Protein AF-A0A5B7IN73-F1 (afdb_monomer)

Mean predicted aligned error: 9.48 Å

pLDDT: mean 90.05, std 6.85, range [68.06, 98.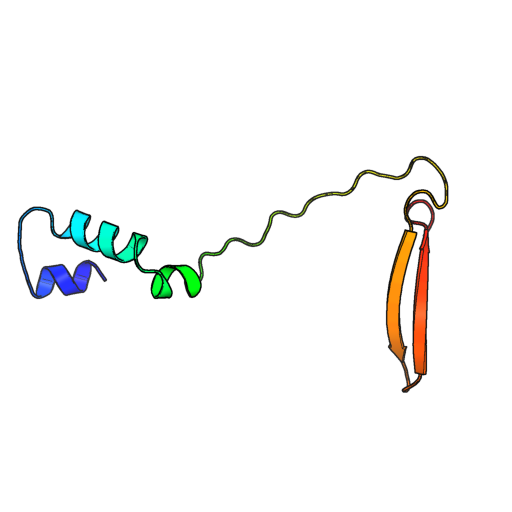25]

Structure (mmCIF, N/CA/C/O backbone):
data_AF-A0A5B7IN73-F1
#
_entry.id   AF-A0A5B7IN73-F1
#
loop_
_atom_site.group_PDB
_atom_site.id
_atom_site.type_symbol
_atom_site.label_atom_id
_atom_site.label_alt_id
_atom_site.label_comp_id
_atom_site.label_asym_id
_atom_site.label_entity_id
_atom_site.label_seq_id
_atom_site.pdbx_PDB_ins_code
_atom_site.Cartn_x
_atom_site.Cartn_y
_atom_site.Cartn_z
_atom_site.occupancy
_atom_site.B_iso_or_equiv
_atom_site.auth_seq_id
_atom_site.auth_comp_id
_atom_site.auth_asym_id
_atom_site.auth_atom_id
_atom_site.pdbx_PDB_model_num
ATOM 1 N N . MET A 1 1 ? 17.047 -14.633 -24.137 1.00 72.69 1 MET A N 1
ATOM 2 C CA . MET A 1 1 ? 17.002 -13.895 -25.421 1.00 72.69 1 MET A CA 1
ATOM 3 C C . MET A 1 1 ? 18.360 -13.882 -26.130 1.00 72.69 1 MET A C 1
ATOM 5 O O . MET A 1 1 ? 18.468 -14.465 -27.201 1.00 72.69 1 MET A O 1
ATOM 9 N N . LEU A 1 2 ? 19.414 -13.342 -25.502 1.00 82.12 2 LEU A N 1
ATOM 10 C CA . LEU A 1 2 ? 20.761 -13.183 -26.086 1.00 82.12 2 LEU A CA 1
ATOM 11 C C . LEU A 1 2 ? 21.367 -14.463 -26.700 1.00 82.12 2 LEU A C 1
ATOM 13 O O . LEU A 1 2 ? 21.948 -14.417 -27.779 1.00 82.12 2 LEU A O 1
ATOM 17 N N . ARG A 1 3 ? 21.190 -15.618 -26.041 1.00 85.56 3 ARG A N 1
ATOM 18 C CA . ARG A 1 3 ? 21.689 -16.918 -26.525 1.00 85.56 3 ARG A CA 1
ATOM 19 C C . ARG A 1 3 ? 21.136 -17.297 -27.903 1.00 85.56 3 ARG A C 1
ATOM 21 O O . ARG A 1 3 ? 21.898 -17.753 -28.739 1.00 85.56 3 ARG A O 1
ATOM 28 N N . ARG A 1 4 ? 19.832 -17.096 -28.135 1.00 87.81 4 ARG A N 1
ATOM 29 C CA . ARG A 1 4 ? 19.180 -17.463 -29.406 1.00 87.81 4 ARG A CA 1
ATOM 30 C C . ARG A 1 4 ? 19.637 -16.563 -30.549 1.00 87.81 4 ARG A C 1
AT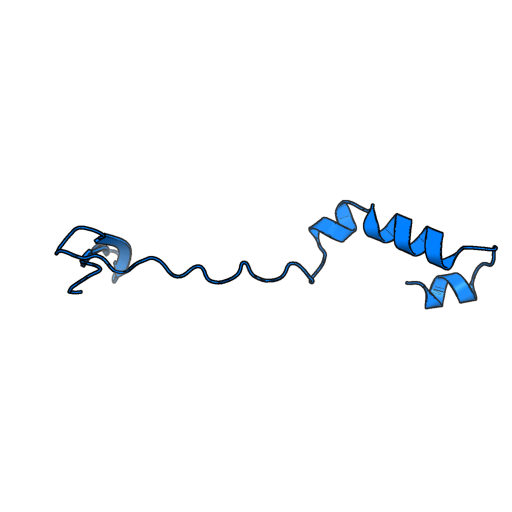OM 32 O O . ARG A 1 4 ? 19.904 -17.043 -31.638 1.00 87.81 4 ARG A O 1
ATOM 39 N N . VAL A 1 5 ? 19.779 -15.269 -30.273 1.00 88.50 5 VAL A N 1
ATOM 40 C CA . VAL A 1 5 ? 20.228 -14.282 -31.261 1.00 88.50 5 VAL A CA 1
ATOM 41 C C . VAL A 1 5 ? 21.648 -14.6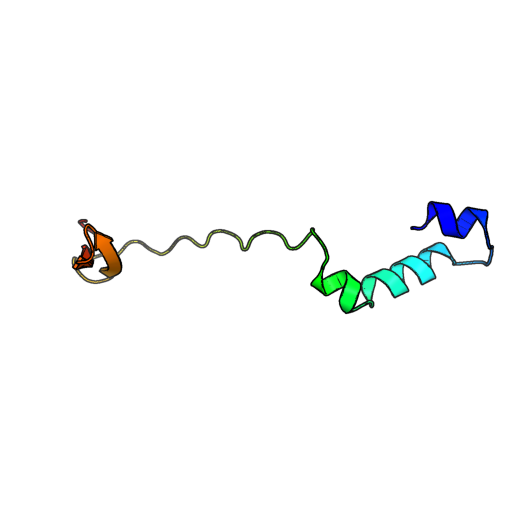01 -31.743 1.00 88.50 5 VAL A C 1
ATOM 43 O O . VAL A 1 5 ? 21.878 -14.671 -32.944 1.00 88.50 5 VAL A O 1
ATOM 46 N N . ARG A 1 6 ? 22.569 -14.916 -30.818 1.00 87.50 6 ARG A N 1
ATOM 47 C CA . ARG A 1 6 ? 23.955 -15.305 -31.145 1.00 87.50 6 ARG A CA 1
ATOM 48 C C . ARG A 1 6 ? 24.076 -16.593 -31.967 1.00 87.50 6 ARG A C 1
ATOM 50 O O . ARG A 1 6 ? 25.117 -16.813 -32.568 1.00 87.50 6 ARG A O 1
ATOM 57 N N . GLN A 1 7 ? 23.053 -17.447 -31.960 1.00 91.31 7 GLN A N 1
ATOM 58 C CA . GLN A 1 7 ? 23.026 -18.680 -32.752 1.00 91.31 7 GLN A CA 1
ATOM 59 C C . GLN A 1 7 ? 22.496 -18.460 -34.176 1.00 91.31 7 GLN A C 1
ATOM 61 O O . GLN A 1 7 ? 22.708 -19.316 -35.025 1.00 91.31 7 GLN A O 1
ATOM 66 N N . ALA A 1 8 ? 21.806 -17.345 -34.434 1.00 92.31 8 ALA A N 1
ATOM 67 C CA . ALA A 1 8 ? 21.139 -17.083 -35.708 1.00 92.31 8 ALA A CA 1
ATOM 68 C C . ALA A 1 8 ? 21.835 -16.001 -36.548 1.00 92.31 8 ALA A C 1
ATOM 70 O O . ALA A 1 8 ? 21.818 -16.077 -37.772 1.00 92.31 8 ALA A O 1
ATOM 71 N N . VAL A 1 9 ? 22.414 -14.981 -35.908 1.00 91.38 9 VAL A N 1
ATOM 72 C CA . VAL A 1 9 ? 22.925 -13.773 -36.574 1.00 91.38 9 VAL A CA 1
ATOM 73 C C . VAL A 1 9 ? 24.126 -13.183 -35.828 1.00 91.38 9 VAL A C 1
ATOM 75 O O . VAL A 1 9 ? 24.262 -13.349 -34.613 1.00 91.38 9 VAL A O 1
ATOM 78 N N . TYR A 1 10 ? 24.990 -12.460 -36.548 1.00 90.19 10 TYR A N 1
ATOM 79 C CA . TYR A 1 10 ? 26.167 -11.795 -35.982 1.00 90.19 10 TYR A CA 1
ATOM 80 C C . TYR A 1 10 ? 26.383 -10.397 -36.572 1.00 90.19 10 TYR A C 1
ATOM 82 O O . TYR A 1 10 ? 26.379 -10.221 -37.787 1.00 90.19 10 TYR A O 1
ATOM 90 N N . TRP A 1 11 ? 26.638 -9.426 -35.690 1.00 93.75 11 TRP A N 1
ATOM 91 C CA . TRP A 1 11 ? 27.257 -8.138 -36.008 1.00 93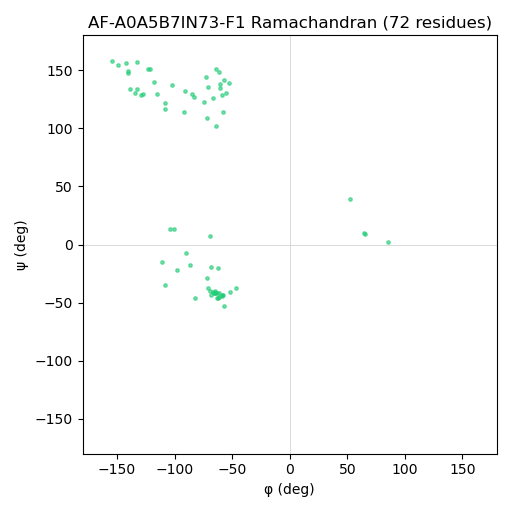.75 11 TRP A CA 1
ATOM 92 C C . TRP A 1 11 ? 27.970 -7.569 -34.764 1.00 93.75 11 TRP A C 1
ATOM 94 O O . TRP A 1 11 ? 27.629 -7.944 -33.631 1.00 93.75 11 TRP A O 1
ATOM 104 N N . PRO A 1 12 ? 28.950 -6.659 -34.931 1.00 94.62 12 PRO A N 1
ATOM 105 C CA . PRO A 1 12 ? 29.607 -5.992 -33.808 1.00 94.62 12 PRO A CA 1
ATOM 106 C C . PRO A 1 12 ? 28.601 -5.221 -32.943 1.00 94.62 12 PRO A C 1
ATOM 108 O O . PRO A 1 12 ? 27.812 -4.435 -33.452 1.00 94.62 12 PRO A O 1
ATOM 111 N N . GLY A 1 13 ? 28.617 -5.436 -31.625 1.00 91.75 13 GLY A N 1
ATOM 112 C CA . GLY A 1 13 ? 27.731 -4.715 -30.697 1.00 91.75 13 GLY A CA 1
ATOM 113 C C . GLY A 1 13 ? 26.325 -5.305 -30.509 1.00 91.75 13 GLY A C 1
ATOM 114 O O . GLY A 1 13 ? 25.564 -4.782 -29.696 1.00 91.75 13 GLY A O 1
ATOM 115 N N . ILE A 1 14 ? 26.000 -6.442 -31.141 1.00 91.88 14 ILE A N 1
ATOM 116 C CA . ILE A 1 14 ? 24.689 -7.120 -31.048 1.00 91.88 14 ILE A CA 1
ATOM 117 C C . ILE A 1 14 ? 24.141 -7.273 -29.624 1.00 91.88 14 ILE A C 1
ATOM 119 O O . ILE A 1 14 ? 22.943 -7.123 -29.390 1.00 91.88 14 ILE A O 1
ATOM 123 N N . GLY A 1 15 ? 25.015 -7.545 -28.651 1.00 91.38 15 GLY A N 1
ATOM 124 C CA . GLY A 1 15 ? 24.600 -7.678 -27.257 1.00 91.38 15 GLY A CA 1
ATOM 125 C C . GLY A 1 15 ? 24.101 -6.367 -26.652 1.00 91.38 15 GLY A C 1
ATOM 126 O O . GLY A 1 15 ? 23.086 -6.371 -25.960 1.00 91.38 15 GLY A O 1
ATOM 127 N N . GLY A 1 16 ? 24.771 -5.255 -26.964 1.00 93.19 16 GLY A N 1
ATOM 128 C CA . GLY A 1 16 ? 24.373 -3.921 -26.521 1.00 93.19 16 GLY A CA 1
ATOM 129 C C . GLY A 1 16 ? 23.069 -3.471 -27.173 1.00 93.19 16 GLY A C 1
ATOM 130 O O . GLY A 1 16 ? 22.175 -2.998 -26.478 1.00 93.19 16 GLY A O 1
ATOM 131 N N . ASN A 1 17 ? 22.902 -3.705 -28.480 1.00 92.44 17 ASN A N 1
ATOM 132 C CA . ASN A 1 17 ? 21.654 -3.365 -29.171 1.00 92.44 17 ASN A CA 1
ATOM 133 C C . ASN A 1 17 ? 20.458 -4.158 -28.631 1.00 92.44 17 ASN A C 1
ATOM 135 O O . ASN A 1 17 ? 19.387 -3.589 -28.438 1.00 92.44 17 ASN A O 1
ATOM 139 N N . LEU A 1 18 ? 20.633 -5.456 -28.353 1.00 91.69 18 LEU A N 1
ATOM 140 C CA . LEU A 1 18 ? 19.556 -6.279 -27.802 1.00 91.69 18 LEU A CA 1
ATOM 141 C C . LEU A 1 18 ? 19.163 -5.826 -26.395 1.00 91.69 18 LEU A C 1
ATOM 143 O O . LEU A 1 18 ? 17.979 -5.787 -26.071 1.00 91.69 18 LEU A O 1
ATOM 147 N N . GLN A 1 19 ? 20.153 -5.492 -25.569 1.00 91.25 19 GLN A N 1
ATOM 148 C CA . GLN A 1 19 ? 19.919 -4.986 -24.224 1.00 91.25 19 GLN A CA 1
ATOM 149 C C . GLN A 1 19 ? 19.173 -3.646 -24.274 1.00 91.25 19 GLN A C 1
ATOM 151 O O . GLN A 1 19 ? 18.140 -3.513 -23.628 1.00 91.25 19 GLN A O 1
ATOM 156 N N . HIS A 1 20 ? 19.603 -2.721 -25.136 1.00 93.44 20 HIS A N 1
ATOM 157 C CA . HIS A 1 20 ? 18.915 -1.448 -25.354 1.00 93.44 20 HIS A CA 1
ATOM 158 C C . HIS A 1 20 ? 17.467 -1.632 -25.835 1.00 93.44 20 HIS A C 1
ATOM 160 O O . HIS A 1 20 ? 16.554 -0.992 -25.320 1.00 93.44 20 HIS A O 1
ATOM 166 N N . HIS A 1 21 ? 17.232 -2.542 -26.783 1.00 92.06 21 HIS A N 1
ATOM 167 C CA . HIS A 1 21 ? 15.885 -2.838 -27.270 1.00 92.06 21 HIS A CA 1
ATOM 168 C C . HIS A 1 21 ? 14.995 -3.447 -26.177 1.00 92.06 21 HIS A C 1
ATOM 170 O O . HIS A 1 21 ? 13.837 -3.065 -26.039 1.00 92.06 21 HIS A O 1
ATOM 176 N N . ARG A 1 22 ? 15.538 -4.362 -25.362 1.00 89.75 22 ARG A N 1
ATOM 177 C CA . ARG A 1 22 ? 14.824 -4.924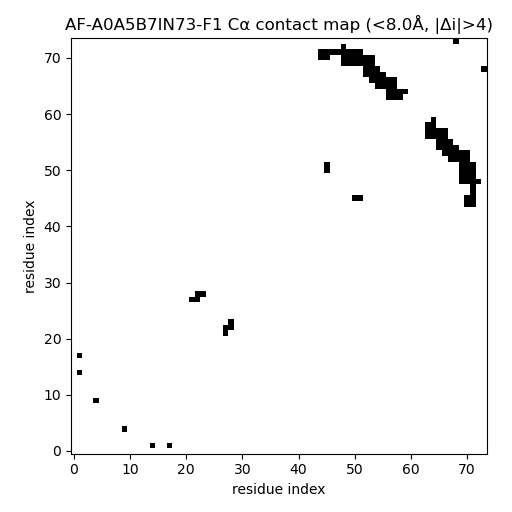 -24.210 1.00 89.75 22 ARG A CA 1
ATOM 178 C C . ARG A 1 22 ? 14.471 -3.841 -23.191 1.00 89.75 22 ARG A C 1
ATOM 180 O O . ARG A 1 22 ? 13.346 -3.834 -22.713 1.00 89.75 22 ARG A O 1
ATOM 187 N N . ASP A 1 23 ? 15.406 -2.949 -22.872 1.00 89.25 23 ASP A N 1
ATOM 188 C CA . ASP A 1 23 ? 15.223 -1.923 -21.836 1.00 89.25 23 ASP A CA 1
ATOM 189 C C . ASP A 1 23 ? 14.254 -0.812 -22.266 1.00 89.25 23 ASP A C 1
ATOM 191 O O . ASP A 1 23 ? 13.570 -0.231 -21.429 1.00 89.25 23 ASP A O 1
ATOM 195 N N . THR A 1 24 ? 14.152 -0.535 -23.567 1.00 93.12 24 THR A N 1
ATOM 196 C CA . THR A 1 24 ? 13.221 0.464 -24.129 1.00 93.12 24 THR A CA 1
ATOM 197 C C . THR A 1 24 ? 11.852 -0.115 -24.507 1.00 93.12 24 THR A C 1
ATOM 199 O O . THR A 1 24 ? 10.927 0.631 -24.830 1.00 93.12 24 THR A O 1
ATOM 202 N N . CYS A 1 25 ? 11.680 -1.437 -24.450 1.00 91.88 25 CYS A N 1
ATOM 203 C CA . CYS A 1 25 ? 10.429 -2.109 -24.787 1.00 91.88 25 CYS A CA 1
ATOM 204 C C . CYS A 1 25 ? 9.352 -1.870 -23.714 1.00 91.88 25 CYS A C 1
ATOM 206 O O . CYS A 1 25 ? 9.389 -2.462 -22.636 1.00 91.88 25 CYS A O 1
ATOM 208 N N . ILE A 1 26 ? 8.335 -1.067 -24.046 1.00 92.56 26 ILE A N 1
ATOM 209 C CA . ILE A 1 26 ? 7.216 -0.734 -23.144 1.00 92.56 26 ILE A CA 1
ATOM 210 C C . ILE A 1 26 ? 6.492 -1.999 -22.668 1.00 92.56 26 ILE A C 1
ATOM 212 O O . ILE A 1 26 ? 6.391 -2.229 -21.470 1.00 92.56 26 ILE A O 1
ATOM 216 N N . ILE A 1 27 ? 6.064 -2.860 -23.597 1.00 92.38 27 ILE A N 1
ATOM 217 C CA . ILE A 1 27 ? 5.325 -4.097 -23.285 1.00 92.38 27 ILE A CA 1
ATOM 218 C C . ILE A 1 27 ? 6.141 -4.996 -22.343 1.00 92.38 27 ILE A C 1
ATOM 220 O O . ILE A 1 27 ? 5.617 -5.536 -21.370 1.00 92.38 27 ILE A O 1
ATOM 224 N N . CYS A 1 28 ? 7.441 -5.129 -22.616 1.00 88.88 28 CYS A N 1
ATOM 225 C CA . CYS A 1 28 ? 8.352 -5.948 -21.828 1.00 88.88 28 CYS A CA 1
ATOM 226 C C . CYS A 1 28 ? 8.508 -5.404 -20.402 1.00 88.88 28 CYS A C 1
ATOM 228 O O . CYS A 1 28 ? 8.505 -6.181 -19.453 1.00 88.88 28 CYS A O 1
ATOM 230 N N . ASN A 1 29 ? 8.620 -4.082 -20.253 1.00 88.12 29 ASN A N 1
ATOM 231 C CA . ASN A 1 29 ? 8.759 -3.423 -18.957 1.00 88.12 29 ASN A CA 1
ATOM 232 C C . ASN A 1 29 ? 7.458 -3.461 -18.144 1.00 88.12 29 ASN A C 1
ATOM 234 O O . ASN A 1 29 ? 7.505 -3.670 -16.934 1.00 88.12 29 ASN A O 1
ATOM 238 N N . THR A 1 30 ? 6.300 -3.323 -18.794 1.00 88.19 30 THR A N 1
ATOM 239 C CA . THR A 1 30 ? 4.985 -3.402 -18.140 1.00 88.19 30 THR A CA 1
ATOM 240 C C . THR A 1 30 ? 4.708 -4.789 -17.566 1.00 88.19 30 THR A C 1
ATOM 242 O O . THR A 1 30 ? 4.176 -4.897 -16.468 1.00 88.19 30 THR A O 1
ATOM 245 N N . HIS A 1 31 ? 5.090 -5.849 -18.281 1.00 85.75 31 HIS A N 1
ATOM 246 C CA . HIS A 1 31 ? 4.859 -7.237 -17.863 1.00 85.75 31 HIS A CA 1
ATOM 247 C C . HIS A 1 31 ? 6.094 -7.901 -17.246 1.00 85.75 31 HIS A C 1
ATOM 249 O O . HIS A 1 31 ? 6.137 -9.125 -17.100 1.00 85.75 31 HIS A O 1
ATOM 255 N N . SER A 1 32 ? 7.119 -7.116 -16.912 1.00 81.94 32 SER A N 1
ATOM 256 C CA . SER A 1 32 ? 8.332 -7.653 -16.311 1.00 81.94 32 SER A CA 1
ATOM 257 C C . SER A 1 32 ? 8.012 -8.205 -14.916 1.00 81.94 32 SER A C 1
ATOM 259 O O . SER A 1 32 ? 7.520 -7.456 -14.074 1.00 81.94 32 SER A O 1
ATOM 261 N N . PRO A 1 33 ? 8.347 -9.472 -14.614 1.00 73.62 33 PRO A N 1
ATOM 262 C CA . PRO A 1 33 ? 8.128 -10.078 -13.295 1.00 73.62 33 PRO A CA 1
ATOM 263 C C . PRO A 1 33 ? 9.038 -9.500 -12.191 1.00 73.62 33 PRO A C 1
ATOM 265 O O . PRO A 1 33 ? 9.084 -10.034 -11.091 1.00 73.62 33 PRO A O 1
ATOM 268 N N . LEU A 1 34 ? 9.804 -8.445 -12.496 1.00 68.06 34 LEU A N 1
ATOM 269 C CA . LEU A 1 34 ? 10.802 -7.811 -11.630 1.00 68.06 34 LEU A CA 1
ATOM 270 C C . LEU A 1 34 ? 10.331 -6.482 -11.025 1.00 68.06 34 LEU A C 1
ATOM 272 O O . LEU A 1 34 ? 11.164 -5.734 -10.516 1.00 68.06 34 LEU A O 1
ATOM 276 N N . GLN A 1 35 ? 9.039 -6.149 -11.086 1.00 69.75 35 GLN A N 1
ATOM 277 C CA . GLN A 1 35 ? 8.541 -5.059 -10.248 1.00 69.75 35 GLN A CA 1
ATOM 278 C C . GLN A 1 35 ? 8.698 -5.502 -8.791 1.00 69.75 35 GLN A C 1
ATOM 280 O O . GLN A 1 35 ? 7.968 -6.370 -8.325 1.00 69.75 35 GLN A O 1
ATOM 285 N N . ALA A 1 36 ? 9.736 -4.990 -8.123 1.00 72.12 36 ALA A N 1
ATOM 286 C CA . ALA A 1 36 ? 9.936 -5.225 -6.704 1.00 72.12 36 ALA A CA 1
ATOM 287 C C . ALA A 1 36 ? 8.725 -4.667 -5.955 1.00 72.12 36 ALA A C 1
ATOM 289 O O . ALA A 1 36 ? 8.259 -3.574 -6.290 1.00 72.12 36 ALA A O 1
ATOM 290 N N . ASP A 1 37 ? 8.241 -5.413 -4.964 1.00 77.00 37 ASP A N 1
ATOM 291 C CA . ASP A 1 37 ? 7.189 -4.925 -4.082 1.00 77.00 37 ASP A CA 1
ATOM 292 C C . ASP A 1 37 ? 7.599 -3.565 -3.508 1.00 77.00 37 ASP A C 1
ATOM 294 O O . ASP A 1 37 ? 8.766 -3.343 -3.156 1.00 77.00 37 ASP A O 1
ATOM 298 N N . GLU A 1 38 ? 6.643 -2.641 -3.441 1.00 82.25 38 GLU A N 1
ATOM 299 C CA . GLU A 1 38 ? 6.878 -1.345 -2.823 1.00 82.25 38 GLU A CA 1
ATOM 300 C C . GLU A 1 38 ? 7.384 -1.559 -1.384 1.00 82.25 38 GLU A C 1
ATOM 302 O O . GLU A 1 38 ? 6.797 -2.348 -0.632 1.00 82.25 38 GLU A O 1
ATOM 307 N N . PRO A 1 39 ? 8.490 -0.908 -0.977 1.00 86.56 39 PRO A N 1
ATOM 308 C CA . PRO A 1 39 ? 9.029 -1.096 0.357 1.00 86.56 39 PRO A CA 1
ATOM 309 C C . PRO A 1 39 ? 8.004 -0.678 1.413 1.00 86.56 39 PRO A C 1
ATOM 311 O O . PRO A 1 39 ? 7.393 0.389 1.334 1.00 86.56 39 PRO A O 1
ATOM 314 N N . LEU A 1 40 ? 7.853 -1.518 2.441 1.00 86.75 40 LEU A N 1
ATOM 315 C CA . LEU A 1 40 ? 6.961 -1.238 3.561 1.00 86.75 40 LEU A CA 1
ATOM 316 C C . LEU A 1 40 ? 7.363 0.078 4.235 1.00 86.75 40 LEU A C 1
ATOM 318 O O . LEU A 1 40 ? 8.425 0.182 4.850 1.00 86.75 40 LEU A O 1
ATOM 322 N N . THR A 1 41 ? 6.487 1.076 4.150 1.00 88.50 41 THR A N 1
ATOM 323 C CA . THR A 1 41 ? 6.679 2.358 4.827 1.00 88.50 41 THR A CA 1
ATOM 324 C C . THR A 1 41 ? 6.023 2.307 6.204 1.00 88.50 41 THR A C 1
ATOM 326 O O . THR A 1 41 ? 4.802 2.201 6.331 1.00 88.50 41 THR A O 1
ATOM 329 N N . LEU A 1 42 ? 6.836 2.382 7.260 1.00 86.19 42 LEU A N 1
ATOM 330 C CA . LEU A 1 42 ? 6.341 2.443 8.634 1.00 86.19 42 LEU A CA 1
ATOM 331 C C . LEU A 1 42 ? 5.769 3.834 8.928 1.00 86.19 42 LEU A C 1
ATOM 333 O O . LEU A 1 42 ? 6.467 4.841 8.838 1.00 86.19 42 LEU A O 1
ATOM 337 N N . MET A 1 43 ? 4.500 3.881 9.328 1.00 84.94 43 MET A N 1
ATOM 338 C CA . MET A 1 43 ? 3.880 5.108 9.831 1.00 84.94 43 MET A CA 1
ATOM 339 C C . MET A 1 43 ? 4.397 5.442 11.234 1.00 84.94 43 MET A C 1
ATOM 341 O O . MET A 1 43 ? 4.583 4.545 12.063 1.00 84.94 43 MET A O 1
ATOM 345 N N . SER A 1 44 ? 4.548 6.735 11.525 1.00 88.62 44 SER A N 1
ATOM 346 C CA . SER A 1 44 ? 4.905 7.215 12.860 1.00 88.62 44 SER A CA 1
ATOM 347 C C . SER A 1 44 ? 3.852 6.830 13.906 1.00 88.62 44 SER A C 1
ATOM 349 O O . SER A 1 44 ? 2.651 6.715 13.624 1.00 88.62 44 SER A O 1
ATOM 351 N N . LEU A 1 45 ? 4.317 6.608 15.138 1.00 88.69 45 LEU A N 1
ATOM 352 C CA . LEU A 1 45 ? 3.424 6.365 16.264 1.00 88.69 45 LEU A CA 1
ATOM 353 C C . LEU A 1 45 ? 2.696 7.663 16.652 1.00 88.69 45 LEU A C 1
ATOM 355 O O . LEU A 1 45 ? 3.337 8.714 16.740 1.00 88.69 45 LEU A O 1
ATOM 359 N N . PRO A 1 46 ? 1.377 7.598 16.904 1.00 93.50 46 PRO A N 1
ATOM 360 C CA . PRO A 1 46 ? 0.655 8.706 17.512 1.00 93.50 46 PRO A CA 1
ATOM 361 C C . PRO A 1 46 ? 1.160 8.978 18.941 1.00 93.50 46 PRO A C 1
ATOM 363 O O . PRO A 1 46 ? 1.622 8.080 19.640 1.00 93.50 46 PRO A O 1
ATOM 366 N N . GLN A 1 47 ? 1.066 10.231 19.371 1.00 95.44 47 GLN A N 1
ATOM 367 C CA . GLN A 1 47 ? 1.466 10.741 20.684 1.00 95.44 47 GLN A CA 1
ATOM 368 C C . GLN A 1 47 ? 0.286 10.857 21.655 1.00 95.44 47 GLN A C 1
ATOM 370 O O . GLN A 1 47 ? 0.486 10.883 22.868 1.00 95.44 47 GLN A O 1
ATOM 375 N N . TYR A 1 48 ? -0.942 10.936 21.141 1.00 93.69 48 TYR A N 1
ATOM 376 C CA . TYR A 1 48 ? -2.160 11.045 21.939 1.00 93.69 48 TYR A CA 1
ATOM 377 C C . TYR A 1 48 ? -3.307 10.231 21.320 1.00 93.69 48 TYR A C 1
ATOM 379 O O . TYR A 1 48 ? -3.275 9.945 20.118 1.00 93.69 48 TYR A O 1
ATOM 387 N N . PRO A 1 49 ? -4.310 9.827 22.126 1.00 94.06 49 PRO A N 1
ATOM 388 C CA . PRO A 1 49 ? -5.442 9.048 21.633 1.00 94.06 49 PRO A CA 1
ATOM 389 C C . PRO A 1 49 ? -6.174 9.768 20.501 1.00 94.06 49 PRO A C 1
ATOM 391 O O . PRO A 1 49 ? -6.355 10.985 20.552 1.00 94.06 49 PRO A O 1
ATOM 394 N N . PHE A 1 50 ? -6.615 9.006 19.507 1.00 91.75 50 PHE A N 1
ATOM 395 C CA . PHE A 1 50 ? -7.355 9.457 18.327 1.00 91.75 50 PHE A CA 1
ATOM 396 C C . PHE A 1 50 ? -6.587 10.386 17.383 1.00 91.75 50 PHE A C 1
ATOM 398 O O . PHE A 1 50 ? -7.178 10.921 16.449 1.00 91.75 50 PHE A O 1
ATOM 405 N N . GLN A 1 51 ? -5.274 10.557 17.566 1.00 94.75 51 GLN A N 1
ATOM 406 C CA . GLN A 1 51 ? -4.451 11.287 16.600 1.00 94.75 51 GLN A CA 1
ATOM 407 C C . GLN A 1 51 ? -4.454 10.599 15.232 1.00 94.75 51 GLN A C 1
ATOM 409 O O . GLN A 1 51 ? -4.550 11.263 14.205 1.00 94.75 51 GLN A O 1
ATOM 414 N N . HIS A 1 52 ? -4.354 9.269 15.231 1.00 94.38 52 HIS A N 1
ATOM 415 C CA . HIS A 1 52 ? -4.460 8.427 14.046 1.00 94.38 52 HIS A CA 1
ATOM 416 C C . HIS A 1 52 ? -5.471 7.320 14.336 1.00 94.38 52 HIS A C 1
ATOM 418 O O . HIS A 1 52 ? -5.344 6.611 15.333 1.00 94.38 52 HIS A O 1
ATOM 424 N N . THR A 1 53 ? -6.449 7.150 13.458 1.00 93.38 53 THR A N 1
ATOM 425 C CA . THR A 1 53 ? -7.498 6.135 13.580 1.00 93.38 53 THR A CA 1
ATOM 426 C C . THR A 1 53 ? -7.496 5.263 12.337 1.00 93.38 53 THR A C 1
ATOM 428 O O . THR A 1 53 ? -7.070 5.690 11.261 1.00 93.38 53 THR A O 1
ATOM 431 N N . VAL A 1 54 ? -7.914 4.013 12.493 1.00 94.38 54 VAL A N 1
ATOM 432 C CA . VAL A 1 54 ? -8.072 3.076 11.382 1.00 94.38 54 VAL A CA 1
ATOM 433 C C . VAL A 1 54 ? -9.531 2.672 11.279 1.00 94.38 54 VAL A C 1
ATOM 435 O O . VAL A 1 54 ? -10.214 2.483 12.286 1.00 94.38 54 VAL A O 1
ATOM 438 N N . LEU A 1 55 ? -9.996 2.582 10.040 1.00 96.44 55 LEU A N 1
ATOM 439 C CA . LEU A 1 55 ? -11.362 2.246 9.684 1.00 96.44 55 LEU A CA 1
ATOM 440 C C . LEU A 1 55 ? -11.325 1.182 8.605 1.00 96.44 55 LEU A C 1
ATOM 442 O O . LEU A 1 55 ? -10.583 1.322 7.633 1.00 96.44 55 LEU A O 1
ATOM 446 N N . ASP A 1 56 ? -12.141 0.152 8.773 1.00 97.38 56 ASP A N 1
ATOM 447 C CA . ASP A 1 56 ? -12.324 -0.869 7.754 1.00 97.38 56 ASP A CA 1
ATOM 448 C C . ASP A 1 56 ? -13.787 -1.300 7.675 1.00 97.38 56 ASP A C 1
ATOM 450 O O . ASP A 1 56 ? -14.514 -1.304 8.673 1.00 97.38 56 ASP A O 1
ATOM 454 N N . LEU A 1 57 ? -14.224 -1.650 6.472 1.00 97.75 57 LEU A N 1
ATOM 455 C CA . LEU A 1 57 ? -15.557 -2.171 6.211 1.00 97.75 57 LEU A CA 1
ATOM 456 C C . LEU A 1 57 ? -15.440 -3.654 5.896 1.00 97.75 57 LEU A C 1
ATOM 458 O O . LEU A 1 57 ? -14.801 -4.046 4.924 1.00 97.75 57 LEU A O 1
ATOM 462 N N . PHE A 1 58 ? -16.122 -4.482 6.679 1.00 97.12 58 PHE A N 1
ATOM 463 C CA . PHE A 1 58 ? -16.136 -5.923 6.463 1.00 97.12 58 PHE A CA 1
ATOM 464 C C . PHE A 1 58 ? -17.555 -6.472 6.521 1.00 97.12 58 PHE A C 1
ATOM 466 O O . PHE A 1 58 ? -18.466 -5.876 7.094 1.00 97.12 58 PHE A O 1
ATOM 473 N N . GLN A 1 59 ? -17.752 -7.630 5.900 1.00 98.25 59 GLN A N 1
ATOM 474 C CA . GLN A 1 59 ? -19.048 -8.289 5.851 1.00 98.25 59 GLN A CA 1
ATOM 475 C C . GLN A 1 59 ? -18.990 -9.616 6.599 1.00 98.25 59 GLN A C 1
ATOM 477 O O . GLN A 1 59 ? -18.135 -10.457 6.328 1.00 98.25 59 GLN A O 1
ATOM 482 N N . LEU A 1 60 ? -19.948 -9.833 7.496 1.00 97.56 60 LEU A N 1
ATOM 483 C CA . LEU A 1 60 ? -20.136 -11.094 8.206 1.00 97.56 60 LEU A CA 1
ATOM 484 C C . LEU A 1 60 ? -21.621 -11.454 8.181 1.00 97.56 60 LEU A C 1
ATOM 486 O O . LEU A 1 60 ? -22.473 -10.623 8.472 1.00 97.56 60 LEU A O 1
ATOM 490 N N . ASN A 1 61 ? -21.949 -12.690 7.798 1.00 96.94 61 ASN A N 1
ATOM 491 C CA . ASN A 1 61 ? -23.335 -13.178 7.730 1.00 96.94 61 ASN A CA 1
ATOM 492 C C . ASN A 1 61 ? -24.285 -12.273 6.919 1.00 96.94 61 ASN A C 1
ATOM 494 O O . ASN A 1 61 ? -25.439 -12.090 7.288 1.00 96.94 61 ASN A O 1
ATOM 498 N N . ARG A 1 62 ? -23.799 -11.721 5.795 1.00 95.75 62 ARG A N 1
ATOM 499 C CA . ARG A 1 62 ? -24.530 -10.765 4.929 1.00 95.75 62 ARG A CA 1
ATOM 500 C C . ARG A 1 62 ? -24.851 -9.413 5.577 1.00 95.75 62 ARG A C 1
ATOM 502 O O . ARG A 1 62 ? -25.550 -8.611 4.967 1.00 95.75 62 ARG A O 1
ATOM 509 N N . GLN A 1 63 ? -24.301 -9.134 6.751 1.00 97.25 63 GLN A N 1
ATOM 510 C CA . GLN A 1 63 ? -24.363 -7.832 7.397 1.00 97.25 63 GLN A CA 1
ATOM 511 C C . GLN A 1 63 ? -23.025 -7.109 7.199 1.00 97.25 63 GLN A C 1
ATOM 513 O O . GLN A 1 63 ? -21.964 -7.725 7.313 1.00 97.25 63 GLN A O 1
ATOM 518 N N . VAL A 1 64 ? -23.075 -5.816 6.883 1.00 97.38 64 VAL A N 1
ATOM 519 C CA . VAL A 1 64 ? -21.886 -4.962 6.761 1.00 97.38 64 VAL A CA 1
ATOM 520 C C . VAL A 1 64 ? -21.602 -4.317 8.112 1.00 97.38 64 VAL A C 1
ATOM 522 O O . VAL A 1 64 ? -22.506 -3.767 8.743 1.00 97.38 64 VAL A O 1
ATOM 525 N N . TYR A 1 65 ? -20.349 -4.383 8.538 1.00 97.62 65 TYR A N 1
ATOM 526 C CA . TYR A 1 65 ? -19.842 -3.823 9.780 1.00 97.62 65 TYR A CA 1
ATOM 527 C C . TYR A 1 65 ? -18.723 -2.835 9.485 1.00 97.62 65 TYR A C 1
ATOM 529 O O . TYR A 1 65 ? -17.981 -2.984 8.514 1.00 97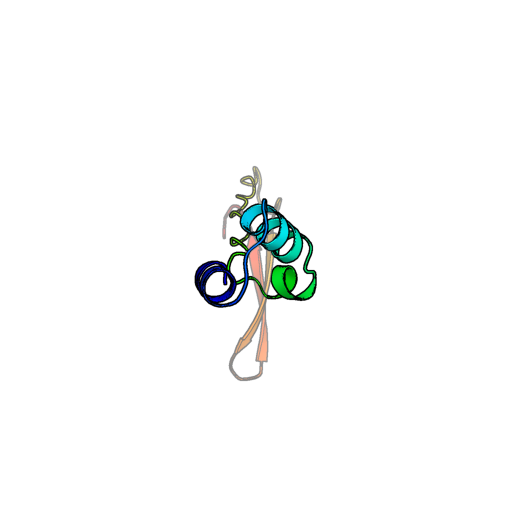.62 65 TYR A O 1
ATOM 537 N N . LEU A 1 66 ? -18.595 -1.849 10.369 1.00 97.50 66 LEU A N 1
ATOM 538 C CA . LEU A 1 66 ? -17.479 -0.921 10.387 1.00 97.50 66 LEU A CA 1
ATOM 539 C C . LEU A 1 66 ? -16.597 -1.241 11.594 1.00 97.50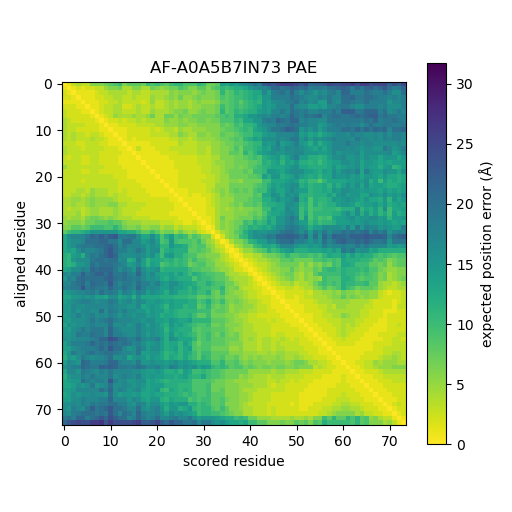 66 LEU A C 1
ATOM 541 O O . LEU A 1 66 ? -17.044 -1.132 12.736 1.00 97.50 66 LEU A O 1
ATOM 545 N N . ALA A 1 67 ? -15.355 -1.637 11.338 1.00 96.50 67 ALA A N 1
ATOM 546 C CA . ALA A 1 67 ? -14.312 -1.694 12.348 1.00 96.50 67 ALA A CA 1
ATOM 547 C C . ALA A 1 67 ? -13.703 -0.299 12.488 1.00 96.50 67 ALA A C 1
ATOM 549 O O . ALA A 1 67 ? -13.275 0.292 11.500 1.00 96.50 67 ALA A O 1
ATOM 550 N N . TYR A 1 68 ? -13.657 0.215 13.712 1.00 95.81 68 TYR A N 1
ATOM 551 C CA . TYR A 1 68 ? -12.992 1.466 14.055 1.00 95.81 68 TYR A CA 1
ATOM 552 C C . TYR A 1 68 ? -12.047 1.196 15.218 1.00 95.81 68 TYR A C 1
ATOM 554 O O . TYR A 1 68 ? -12.473 0.619 16.219 1.00 95.81 68 TYR A O 1
ATOM 562 N N . ALA A 1 69 ? -10.792 1.613 15.090 1.00 95.56 69 ALA A N 1
ATOM 563 C CA . ALA A 1 69 ? -9.805 1.487 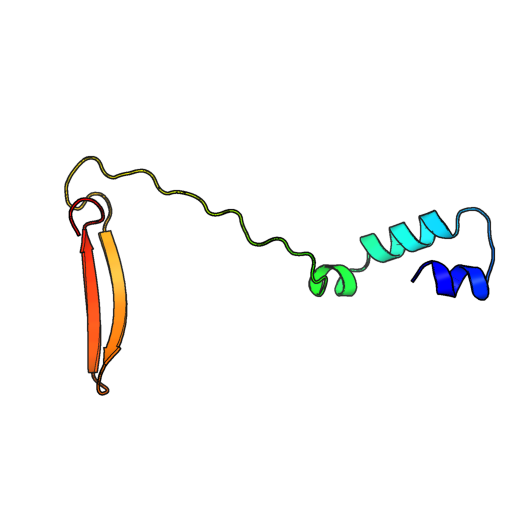16.155 1.00 95.56 69 ALA A CA 1
ATOM 564 C C . ALA A 1 69 ? -8.907 2.724 16.233 1.00 95.56 69 ALA A C 1
ATOM 566 O O . ALA A 1 69 ? -8.618 3.389 15.230 1.00 95.56 69 ALA A O 1
ATOM 567 N N . ASP A 1 70 ? -8.450 3.024 17.443 1.00 95.00 70 ASP A N 1
ATOM 568 C CA . ASP A 1 70 ? -7.439 4.039 17.695 1.00 95.00 70 ASP A CA 1
AT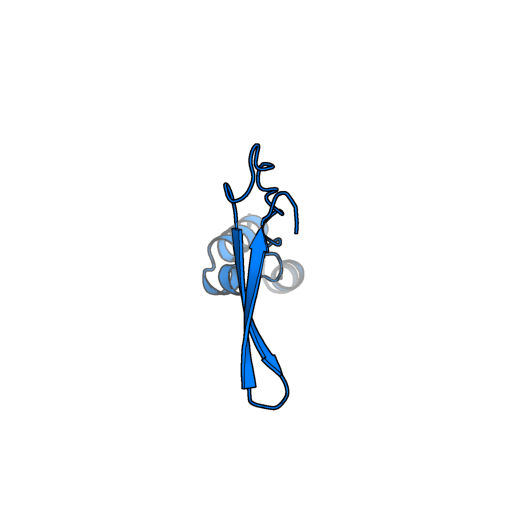OM 569 C C . ASP A 1 70 ? -6.049 3.425 17.511 1.00 95.00 70 ASP A C 1
ATOM 571 O O . ASP A 1 70 ? -5.719 2.398 18.096 1.00 95.00 70 ASP A O 1
ATOM 575 N N . ARG A 1 71 ? -5.178 4.063 16.727 1.00 91.94 71 ARG A N 1
ATOM 576 C CA . ARG A 1 71 ? -3.846 3.506 16.448 1.00 91.94 71 ARG A CA 1
ATOM 577 C C . ARG A 1 71 ? -2.938 3.502 17.685 1.00 91.94 71 ARG A C 1
ATOM 579 O O . ARG A 1 71 ? -1.945 2.778 17.684 1.00 91.94 71 ARG A O 1
ATOM 586 N N . LEU A 1 72 ? -3.235 4.305 18.714 1.00 91.88 72 LEU A N 1
ATOM 587 C CA . LEU A 1 72 ? -2.451 4.327 19.952 1.00 91.88 72 LEU A CA 1
ATOM 588 C C . LEU A 1 72 ? -2.849 3.201 20.917 1.00 91.88 72 LEU A C 1
ATOM 590 O O . LEU A 1 72 ? -1.965 2.565 21.489 1.00 91.88 72 LEU A O 1
ATOM 594 N N . LYS A 1 73 ? -4.152 2.980 21.136 1.00 85.38 73 LYS A N 1
ATOM 595 C CA . LYS A 1 73 ? -4.659 2.050 22.162 1.00 85.38 73 LYS A CA 1
ATOM 596 C C . LYS A 1 73 ? -5.325 0.774 21.640 1.00 85.38 73 LYS A C 1
ATOM 598 O O . LYS A 1 73 ? -5.454 -0.156 22.434 1.00 85.38 73 LYS A O 1
ATOM 603 N N . GLY A 1 74 ? -5.687 0.713 20.359 1.00 77.50 74 GLY A N 1
ATOM 604 C CA . GLY A 1 74 ? -6.486 -0.365 19.765 1.00 77.50 74 GLY A CA 1
ATOM 605 C C . GLY A 1 74 ? -7.972 -0.119 19.953 1.00 77.50 74 GLY A C 1
ATOM 606 O O . GLY A 1 74 ? -8.599 -0.944 20.649 1.00 77.50 74 GLY A O 1
#

Sequence (74 aa):
MLRRVRQAVYWPGIGGNLQHHRDTCIICNTHSPLQADEPLTLMSLPQYPFQHTVLDLFQLNRQVYLAYADRLKG

Foldseek 3Di:
DVVVCVVPDDDPCVVVVVVVCCVPDPVNVVPPPPPPPDDDDDDDQDPDWPPDKDWDWDDDPNDIDIDIDTRHPD

Solvent-accessible surface area (backbone atoms only — not comparable to full-atom values): 4983 Å² total; per-residue (Å²): 113,71,71,63,48,66,75,76,55,89,63,92,61,54,69,58,55,51,51,52,53,55,74,69,31,62,72,55,61,73,69,40,93,75,73,71,76,80,78,88,78,83,76,81,82,58,92,52,84,67,71,43,68,50,76,47,78,49,73,57,96,92,41,82,45,76,51,75,37,31,70,66,82,94

Radius of gyration: 25.66 Å; Cα contacts (8 Å, |Δi|>4): 56; chains: 1; bounding box: 54×30×59 Å

Secondary structure (DSSP, 8-state):
-HHHHHHH---TTHHHHHHHHHHH-HHHHHT-TT-PPPP--PPPPPSSTTSSEEEEEEEETTEEEEEEEETTT-

Organism: Portunus trituberculatus (NCBI:txid210409)